Protein AF-A0A2A4UAT9-F1 (afdb_monomer)

Foldseek 3Di:
DADPVLHPPDDDDDPVVSVQVVVLCVVCVVLVVVQVVCVVVVHDRDDRDGDD

Secondary structure (DSSP, 8-state):
-B-TT--BSSS---HHHHHHHHHHHHHSHHHHHHHHHHHHHTPPPPPPPPP-

Structure (mmCIF, N/CA/C/O backbone):
data_AF-A0A2A4UAT9-F1
#
_entry.id   AF-A0A2A4UAT9-F1
#
loop_
_atom_site.group_PDB
_atom_site.id
_atom_site.type_symbol
_atom_site.label_atom_id
_atom_site.label_alt_id
_atom_site.label_comp_id
_atom_site.label_asym_id
_atom_site.label_entity_id
_atom_site.label_seq_id
_atom_site.pdbx_PDB_ins_code
_atom_site.Cartn_x
_atom_site.Cartn_y
_atom_site.Cartn_z
_atom_site.occupancy
_atom_site.B_iso_or_equiv
_atom_site.auth_seq_id
_atom_site.auth_comp_id
_atom_site.auth_asym_id
_atom_site.auth_atom_id
_atom_site.pdbx_PDB_model_num
ATOM 1 N N . MET A 1 1 ? 1.126 -13.143 -2.752 1.00 44.59 1 MET A N 1
ATOM 2 C CA . MET A 1 1 ? 1.200 -12.596 -1.378 1.00 44.59 1 MET A CA 1
ATOM 3 C C . MET A 1 1 ? 2.634 -12.117 -1.201 1.00 44.59 1 MET A C 1
ATOM 5 O O . MET A 1 1 ? 3.522 -12.876 -1.559 1.00 44.59 1 MET A O 1
ATOM 9 N N . THR A 1 2 ? 2.866 -10.863 -0.822 1.00 45.47 2 THR A N 1
ATOM 10 C CA . THR A 1 2 ? 4.203 -10.223 -0.785 1.00 45.47 2 THR A CA 1
ATOM 11 C C . THR A 1 2 ? 4.547 -9.926 0.673 1.00 45.47 2 THR A C 1
ATOM 13 O O . THR A 1 2 ? 3.622 -9.622 1.429 1.00 45.47 2 THR A O 1
ATOM 16 N N . ASP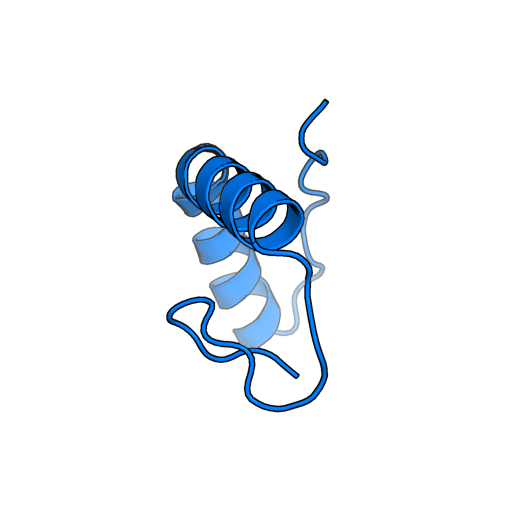 A 1 3 ? 5.809 -10.069 1.088 1.00 67.94 3 ASP A N 1
ATOM 17 C CA . ASP A 1 3 ? 6.194 -9.789 2.477 1.00 67.94 3 ASP A CA 1
ATOM 18 C C . ASP A 1 3 ? 6.321 -8.283 2.749 1.00 67.94 3 ASP A C 1
ATOM 20 O O . ASP A 1 3 ? 6.212 -7.441 1.854 1.00 67.94 3 ASP A O 1
ATOM 24 N N . GLU A 1 4 ? 6.539 -7.949 4.019 1.00 57.25 4 GLU A N 1
ATOM 25 C CA . GLU A 1 4 ? 6.714 -6.588 4.533 1.00 57.25 4 GLU A CA 1
ATOM 26 C C . GLU A 1 4 ? 7.961 -5.854 3.991 1.00 57.25 4 GLU A C 1
ATOM 28 O O . GLU A 1 4 ? 8.118 -4.657 4.231 1.00 57.25 4 GLU A O 1
ATOM 33 N N . TYR A 1 5 ? 8.812 -6.535 3.213 1.00 67.06 5 TYR A N 1
ATOM 34 C CA . TYR A 1 5 ? 9.994 -5.980 2.544 1.00 67.06 5 TYR A CA 1
ATOM 35 C C . TYR A 1 5 ? 9.817 -5.837 1.024 1.00 67.06 5 TYR A C 1
ATOM 37 O O . TYR A 1 5 ? 10.684 -5.284 0.341 1.00 67.06 5 TYR A O 1
ATOM 45 N N . GLY A 1 6 ? 8.667 -6.256 0.488 1.00 60.12 6 GLY A N 1
ATOM 46 C CA . GLY A 1 6 ? 8.380 -6.203 -0.942 1.00 60.12 6 GLY A CA 1
ATOM 47 C C . GLY 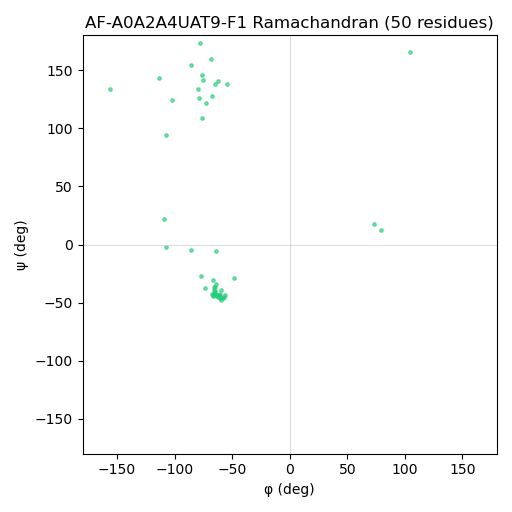A 1 6 ? 9.028 -7.337 -1.735 1.00 60.12 6 GLY A C 1
ATOM 48 O O . GLY A 1 6 ? 9.038 -7.278 -2.969 1.00 60.12 6 GLY A O 1
ATOM 49 N N . ASP A 1 7 ? 9.538 -8.366 -1.056 1.00 62.91 7 ASP A N 1
ATOM 50 C CA . ASP A 1 7 ? 10.015 -9.581 -1.693 1.00 62.91 7 ASP A CA 1
ATOM 51 C C . ASP A 1 7 ? 8.824 -10.485 -2.037 1.00 62.91 7 ASP A C 1
ATOM 53 O O . ASP A 1 7 ? 7.859 -10.680 -1.284 1.00 62.91 7 ASP A O 1
ATOM 57 N N . VAL A 1 8 ? 8.848 -10.991 -3.267 1.00 57.59 8 VAL A N 1
ATOM 58 C CA . VAL A 1 8 ? 7.739 -11.761 -3.825 1.00 57.59 8 VAL A CA 1
ATOM 59 C C . VAL A 1 8 ? 7.763 -13.164 -3.223 1.00 57.59 8 VAL A C 1
ATOM 61 O O . VAL A 1 8 ? 8.628 -13.965 -3.564 1.00 57.59 8 VAL A O 1
ATOM 64 N N . ILE A 1 9 ? 6.801 -13.474 -2.346 1.00 63.12 9 ILE A N 1
ATOM 65 C CA . ILE A 1 9 ? 6.691 -14.796 -1.7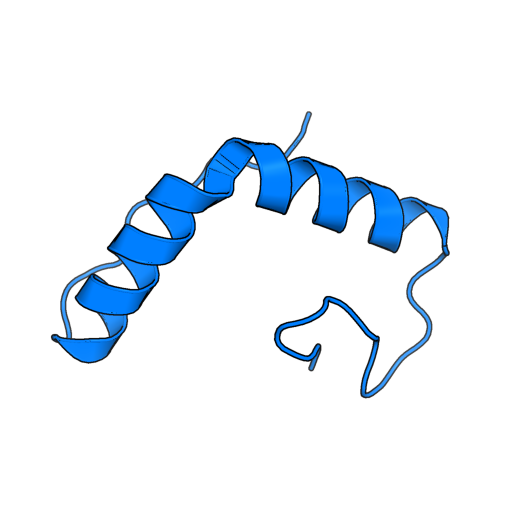00 1.00 63.12 9 ILE A CA 1
ATOM 66 C C . ILE A 1 9 ? 6.092 -15.839 -2.666 1.00 63.12 9 ILE A C 1
ATOM 68 O O . ILE A 1 9 ? 6.401 -17.022 -2.562 1.00 63.12 9 ILE A O 1
ATOM 72 N N . GLU A 1 10 ? 5.271 -15.420 -3.643 1.00 45.25 10 GLU A N 1
ATOM 73 C CA . GLU A 1 10 ? 4.778 -16.284 -4.732 1.00 45.25 10 GLU A CA 1
ATOM 74 C C . GLU A 1 10 ? 4.381 -15.469 -5.983 1.00 45.25 10 GLU A C 1
ATOM 76 O O . GLU A 1 10 ? 3.676 -14.460 -5.870 1.00 45.25 10 GLU A O 1
ATOM 81 N N . GLY A 1 11 ? 4.816 -15.925 -7.169 1.00 57.53 11 GLY A N 1
ATOM 82 C CA . GLY A 1 11 ? 4.621 -15.276 -8.477 1.00 57.53 11 GLY A CA 1
ATOM 83 C C . GLY A 1 11 ? 5.880 -14.583 -9.025 1.00 57.53 11 GLY A C 1
ATOM 84 O O . GLY A 1 11 ? 6.848 -14.367 -8.307 1.00 57.53 11 GLY A O 1
ATOM 85 N N . GLU A 1 12 ? 5.886 -14.223 -10.312 1.00 57.16 12 GLU A N 1
ATOM 86 C CA . GLU A 1 12 ? 6.966 -13.443 -10.938 1.00 57.16 12 GLU A CA 1
ATOM 87 C C . GLU A 1 12 ? 6.466 -12.020 -11.215 1.00 57.16 12 GLU A C 1
ATOM 89 O O . GLU A 1 12 ? 5.841 -11.752 -12.241 1.00 57.16 12 GLU A O 1
ATOM 94 N N . LEU A 1 13 ? 6.718 -11.079 -10.300 1.00 61.94 13 LEU A N 1
ATOM 95 C CA . LEU A 1 13 ? 6.539 -9.661 -10.617 1.00 61.94 13 LEU A CA 1
ATOM 96 C C . LEU A 1 13 ? 7.755 -9.186 -11.424 1.00 61.94 13 LEU A C 1
ATOM 98 O O . LEU A 1 13 ? 8.894 -9.344 -10.971 1.00 61.94 13 LEU A O 1
ATOM 102 N N . PRO A 1 14 ? 7.561 -8.583 -12.612 1.00 71.62 14 PRO A N 1
ATOM 103 C CA . PRO A 1 14 ? 8.667 -8.029 -13.376 1.00 71.62 14 PRO A CA 1
ATOM 104 C C . PRO A 1 14 ? 9.441 -7.045 -12.499 1.00 71.62 14 PRO A C 1
ATOM 106 O O . PRO A 1 14 ? 8.834 -6.214 -11.828 1.00 71.62 14 PRO A O 1
ATOM 109 N N . LYS A 1 15 ? 10.778 -7.065 -12.552 1.00 73.06 15 LYS A N 1
ATOM 110 C CA . LYS A 1 15 ? 11.640 -6.170 -11.747 1.00 73.06 15 LYS A CA 1
ATOM 111 C C . LYS A 1 15 ? 11.228 -4.690 -11.807 1.00 73.06 15 LYS A C 1
ATOM 113 O O . LYS A 1 15 ? 11.447 -3.944 -10.861 1.00 73.06 15 LYS A O 1
ATOM 118 N N . ARG A 1 16 ? 10.616 -4.266 -12.919 1.00 73.31 16 ARG A N 1
ATOM 119 C CA . ARG A 1 16 ? 10.051 -2.919 -13.089 1.00 73.31 16 ARG A CA 1
ATOM 120 C C . ARG A 1 16 ? 8.840 -2.660 -12.189 1.00 73.31 16 ARG A C 1
ATOM 122 O O . ARG A 1 16 ? 8.773 -1.598 -11.591 1.00 73.31 16 ARG A O 1
ATOM 129 N N . ALA A 1 17 ? 7.926 -3.619 -12.065 1.00 78.56 17 ALA A N 1
ATOM 130 C CA . ALA A 1 17 ? 6.752 -3.509 -11.202 1.00 78.56 17 ALA A CA 1
ATOM 131 C C . ALA A 1 17 ? 7.143 -3.454 -9.718 1.00 78.56 17 ALA A C 1
ATOM 133 O O . ALA A 1 17 ? 6.596 -2.642 -8.984 1.00 78.56 17 ALA A O 1
ATOM 134 N N . ILE A 1 18 ? 8.144 -4.240 -9.298 1.00 81.19 18 ILE A N 1
ATOM 135 C CA . ILE A 1 18 ? 8.688 -4.176 -7.928 1.00 81.19 18 ILE A CA 1
ATOM 136 C C . ILE A 1 18 ? 9.200 -2.767 -7.622 1.00 81.19 18 ILE A C 1
ATOM 138 O O . ILE A 1 18 ? 8.861 -2.200 -6.590 1.00 81.19 18 ILE A O 1
ATOM 142 N N . LYS A 1 19 ? 9.963 -2.173 -8.547 1.00 82.12 19 LYS A N 1
ATOM 143 C CA . LYS A 1 19 ? 10.476 -0.812 -8.374 1.00 82.12 19 LYS A CA 1
ATOM 144 C C . LYS A 1 19 ? 9.348 0.220 -8.253 1.00 82.12 19 LYS A C 1
ATOM 146 O O . LYS A 1 19 ? 9.399 1.049 -7.354 1.00 82.12 19 LYS A O 1
ATOM 151 N N . PHE A 1 20 ? 8.307 0.118 -9.082 1.00 84.25 20 PHE A N 1
ATOM 152 C CA . PHE A 1 20 ? 7.134 0.991 -8.975 1.00 84.25 20 PHE A CA 1
ATOM 153 C C . PHE A 1 20 ? 6.422 0.861 -7.625 1.00 84.25 20 PHE A C 1
ATOM 155 O O . PHE A 1 20 ? 6.073 1.870 -7.019 1.00 84.25 20 PHE A O 1
ATOM 162 N N . VAL A 1 21 ? 6.253 -0.363 -7.119 1.00 83.62 21 VAL A N 1
ATOM 163 C CA . VAL A 1 21 ? 5.653 -0.595 -5.797 1.00 83.62 21 VAL A CA 1
ATOM 164 C C . VAL A 1 21 ? 6.538 -0.026 -4.685 1.00 83.62 21 VAL A C 1
ATOM 166 O O . VAL A 1 21 ? 6.026 0.616 -3.776 1.00 83.62 21 VAL A O 1
ATOM 169 N N . GLN A 1 22 ? 7.859 -0.193 -4.765 1.00 85.69 22 GLN A N 1
ATOM 170 C CA . GLN A 1 22 ? 8.789 0.377 -3.784 1.00 85.69 22 GLN A CA 1
ATOM 171 C C . GLN A 1 22 ? 8.758 1.910 -3.771 1.00 85.69 22 GLN A C 1
ATOM 173 O O . GLN A 1 22 ? 8.740 2.513 -2.696 1.00 85.69 22 GLN A O 1
ATOM 178 N N . GLU A 1 23 ? 8.726 2.547 -4.943 1.00 88.50 23 GLU A N 1
ATOM 179 C CA . GLU A 1 23 ? 8.583 4.003 -5.050 1.00 88.50 23 GLU A CA 1
ATOM 180 C C . GLU A 1 23 ? 7.248 4.454 -4.449 1.00 88.50 23 GLU A C 1
ATOM 182 O O . GLU A 1 23 ? 7.222 5.351 -3.609 1.00 88.50 23 GLU A O 1
ATOM 187 N N . TRP A 1 24 ? 6.157 3.761 -4.771 1.00 88.81 24 TRP A N 1
ATOM 188 C CA . TRP A 1 24 ? 4.835 4.042 -4.220 1.00 88.81 24 TRP A CA 1
ATOM 189 C C . TRP A 1 24 ? 4.769 3.932 -2.694 1.00 88.81 24 TRP A C 1
ATOM 191 O O . TRP A 1 24 ? 4.290 4.861 -2.044 1.00 88.81 24 TRP A O 1
ATOM 201 N N . ILE A 1 25 ? 5.305 2.851 -2.117 1.00 88.88 25 ILE A N 1
ATOM 202 C CA . ILE A 1 25 ? 5.393 2.665 -0.660 1.00 88.88 25 ILE A CA 1
ATOM 203 C C . ILE A 1 25 ? 6.218 3.790 -0.033 1.00 88.88 25 ILE A C 1
ATOM 205 O O . ILE A 1 25 ? 5.872 4.287 1.034 1.00 88.88 25 ILE A O 1
ATOM 209 N N . SER A 1 26 ? 7.300 4.211 -0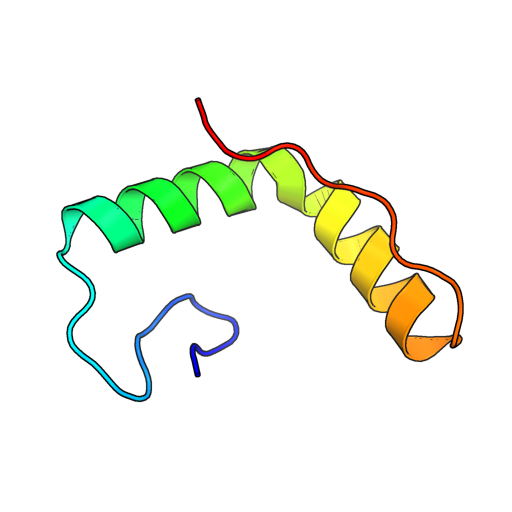.691 1.00 88.06 26 SER A N 1
ATOM 210 C CA . SER A 1 26 ? 8.171 5.271 -0.176 1.00 88.06 26 SER A CA 1
ATOM 211 C C . SER A 1 26 ? 7.453 6.622 -0.114 1.00 88.06 26 SER A C 1
ATOM 213 O O . SER A 1 26 ? 7.667 7.371 0.836 1.00 88.06 26 SER A O 1
ATOM 215 N N . PHE A 1 27 ? 6.587 6.918 -1.088 1.00 89.25 27 PHE A N 1
ATOM 216 C CA . PHE A 1 27 ? 5.772 8.136 -1.097 1.00 89.25 27 PHE A CA 1
ATOM 217 C C . PHE A 1 27 ? 4.615 8.100 -0.091 1.00 89.25 27 PHE A C 1
ATOM 219 O O . PHE A 1 27 ? 4.350 9.117 0.541 1.00 89.25 27 PHE A O 1
ATOM 226 N N . HIS A 1 28 ? 3.972 6.943 0.097 1.00 90.25 28 HIS A N 1
ATOM 227 C CA . HIS A 1 28 ? 2.741 6.814 0.892 1.00 90.25 28 HIS A CA 1
ATOM 228 C C . HIS A 1 28 ? 2.956 6.080 2.224 1.00 90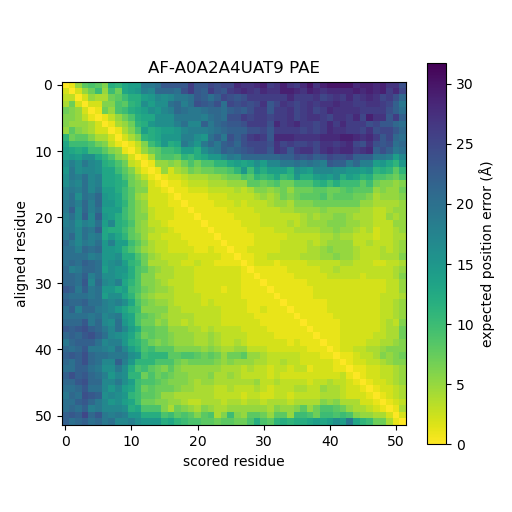.25 28 HIS A C 1
ATOM 230 O O . HIS A 1 28 ? 2.021 5.515 2.790 1.00 90.25 28 HIS A O 1
ATOM 236 N N . LYS A 1 29 ? 4.193 6.044 2.736 1.00 90.19 29 LYS A N 1
ATOM 237 C CA . LYS A 1 2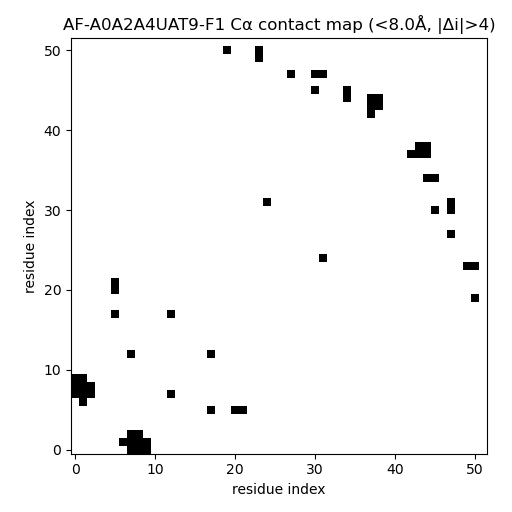9 ? 4.544 5.277 3.943 1.00 90.19 29 LYS A CA 1
ATOM 238 C C . LYS A 1 29 ? 3.694 5.666 5.156 1.00 90.19 29 LYS A C 1
ATOM 240 O O . LYS A 1 29 ? 3.240 4.793 5.886 1.00 90.19 29 LYS A O 1
ATOM 245 N N . ASP A 1 30 ? 3.489 6.964 5.348 1.00 90.88 30 ASP A N 1
ATOM 246 C CA . ASP A 1 30 ? 2.725 7.510 6.474 1.00 90.88 30 ASP A CA 1
ATOM 247 C C . ASP A 1 30 ? 1.240 7.11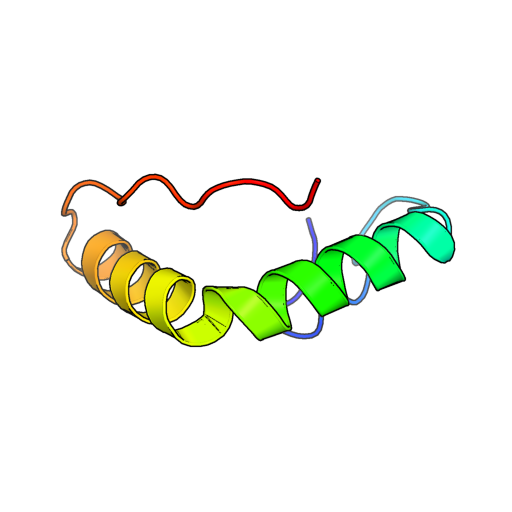2 6.379 1.00 90.88 30 ASP A C 1
ATOM 249 O O . ASP A 1 30 ? 0.649 6.601 7.326 1.00 90.88 30 ASP A O 1
ATOM 253 N N . GLU A 1 31 ? 0.660 7.217 5.181 1.00 91.88 31 GLU A N 1
ATOM 254 C CA . GLU A 1 31 ? -0.726 6.818 4.906 1.00 91.88 31 GLU A CA 1
ATOM 255 C C . GLU A 1 31 ? -0.942 5.309 5.071 1.00 91.88 31 GLU A C 1
ATOM 257 O O . GLU A 1 31 ? -1.985 4.874 5.565 1.00 91.88 31 GLU A O 1
ATOM 262 N N . LEU A 1 32 ? 0.053 4.502 4.689 1.00 92.00 32 LEU A N 1
ATOM 263 C CA . LEU A 1 32 ? 0.051 3.058 4.908 1.00 92.00 32 LEU A CA 1
ATOM 264 C C . LEU A 1 32 ? 0.087 2.711 6.399 1.00 92.00 32 LEU A C 1
ATOM 266 O O . LEU A 1 32 ? -0.620 1.793 6.810 1.00 92.00 32 LEU A O 1
ATOM 270 N N . GLU A 1 33 ? 0.860 3.440 7.205 1.00 93.19 33 GLU A N 1
ATOM 271 C CA . GLU A 1 33 ? 0.927 3.241 8.657 1.00 93.19 33 GLU A CA 1
ATOM 272 C C . GLU A 1 33 ? -0.403 3.604 9.334 1.00 93.19 33 GLU A C 1
ATOM 274 O O . GLU A 1 33 ? -0.930 2.822 10.126 1.00 93.19 33 GLU A O 1
ATOM 279 N N . VAL A 1 34 ? -1.023 4.721 8.944 1.00 93.00 34 VAL A N 1
ATOM 280 C CA . VAL A 1 34 ? -2.372 5.087 9.410 1.00 93.00 34 VAL A CA 1
ATOM 281 C C . VAL A 1 34 ? -3.392 4.013 9.030 1.00 93.00 34 VAL A C 1
ATOM 283 O O . VAL A 1 34 ? -4.191 3.581 9.862 1.00 93.00 34 VAL A O 1
ATOM 286 N N . ASN A 1 35 ? -3.352 3.529 7.788 1.00 93.62 35 ASN A N 1
ATOM 287 C CA . ASN A 1 35 ? -4.230 2.447 7.354 1.00 93.62 35 ASN A CA 1
ATOM 288 C C . ASN A 1 35 ? -3.971 1.141 8.108 1.00 93.62 35 ASN A C 1
ATOM 290 O O . ASN A 1 35 ? -4.915 0.397 8.364 1.00 93.62 35 ASN A O 1
ATOM 294 N N . TRP A 1 36 ? -2.725 0.862 8.485 1.00 92.69 36 TRP A N 1
ATOM 295 C CA . TRP A 1 36 ? -2.380 -0.298 9.296 1.00 92.69 36 TRP A CA 1
ATOM 296 C C . TRP A 1 36 ? -3.002 -0.223 10.695 1.00 92.69 36 TRP A C 1
ATOM 298 O O . TRP A 1 36 ? -3.600 -1.196 11.161 1.00 92.69 36 TRP A O 1
ATOM 308 N N . GLU A 1 37 ? -2.934 0.938 11.346 1.00 94.81 37 GLU A N 1
ATOM 309 C CA . GLU A 1 37 ? -3.580 1.154 12.644 1.00 94.81 37 GLU A CA 1
ATOM 310 C C . GLU A 1 37 ? -5.111 1.091 12.548 1.00 94.81 37 GLU A C 1
ATOM 312 O O . GLU A 1 37 ? -5.753 0.438 13.380 1.00 94.81 37 GLU A O 1
ATOM 317 N N . ASN A 1 38 ? -5.699 1.676 11.499 1.00 92.44 38 ASN A N 1
ATOM 318 C CA . ASN A 1 38 ? -7.138 1.588 11.241 1.00 92.44 38 ASN A CA 1
ATOM 319 C C . ASN A 1 38 ? -7.570 0.131 11.034 1.00 92.44 38 ASN A C 1
ATOM 321 O O . ASN A 1 38 ? -8.522 -0.326 11.666 1.00 92.44 38 ASN A O 1
ATOM 325 N N . ALA A 1 39 ? -6.824 -0.637 10.229 1.00 91.75 39 ALA A N 1
ATOM 326 C CA . ALA A 1 39 ? -7.079 -2.059 10.009 1.00 91.75 39 ALA A CA 1
ATOM 327 C C . ALA A 1 39 ? -7.079 -2.847 11.326 1.00 91.75 39 ALA A C 1
ATOM 329 O O . ALA A 1 39 ? -7.974 -3.660 11.563 1.00 91.75 39 ALA A O 1
ATOM 330 N N . ARG A 1 40 ? -6.095 -2.591 12.201 1.00 93.88 40 ARG A N 1
ATOM 331 C CA . ARG A 1 40 ? -6.000 -3.242 13.518 1.00 93.88 40 ARG A CA 1
ATOM 332 C C . ARG A 1 40 ? -7.135 -2.854 14.459 1.00 93.88 40 ARG A C 1
ATOM 334 O O . ARG A 1 40 ? -7.540 -3.674 15.280 1.00 93.88 40 ARG A O 1
ATOM 341 N N . SER A 1 41 ? -7.650 -1.641 14.323 1.00 94.19 41 SER A N 1
ATOM 342 C CA . SER A 1 41 ? -8.758 -1.121 15.129 1.00 94.19 41 SER A CA 1
ATOM 343 C C . SER A 1 41 ? -10.137 -1.496 14.566 1.00 94.19 41 SER A C 1
ATOM 345 O O . SER A 1 41 ? -11.152 -1.238 15.210 1.00 94.19 41 SER A O 1
ATOM 347 N N . GLY A 1 42 ? -10.191 -2.143 13.393 1.00 92.88 42 GLY A N 1
ATOM 348 C CA . GLY A 1 42 ? -11.437 -2.467 12.691 1.00 92.88 42 GLY A CA 1
ATOM 349 C C . GLY A 1 42 ? -12.104 -1.250 12.044 1.00 92.88 42 GLY A C 1
ATOM 350 O O . GLY A 1 42 ? -13.292 -1.293 11.723 1.00 92.88 42 GLY A O 1
ATOM 351 N N . GLU A 1 43 ? -11.352 -0.166 11.870 1.00 93.50 43 GLU A N 1
ATOM 352 C CA . GLU A 1 43 ? -11.794 1.066 11.233 1.00 93.50 43 GLU A CA 1
AT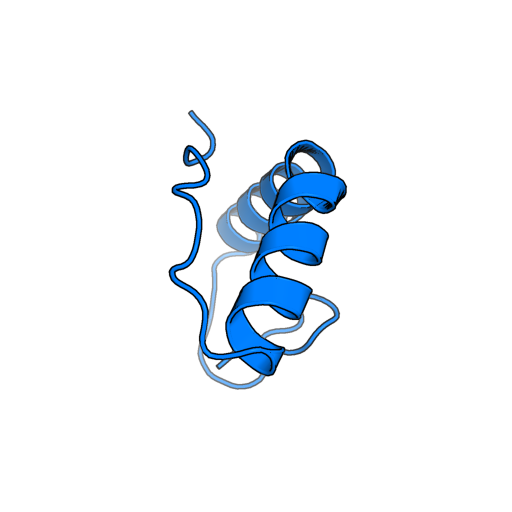OM 353 C C . GLU A 1 43 ? -11.623 1.001 9.707 1.00 93.50 43 GLU A C 1
ATOM 355 O O . GLU A 1 43 ? -10.788 0.249 9.190 1.00 93.50 43 GLU A O 1
ATOM 360 N N . PRO A 1 44 ? -12.425 1.770 8.948 1.00 90.00 44 PRO A N 1
ATOM 361 C CA . PRO A 1 44 ? -12.303 1.817 7.499 1.00 90.00 44 PRO A CA 1
ATOM 362 C C . PRO A 1 44 ? -10.932 2.350 7.062 1.00 90.00 44 PRO A C 1
ATOM 364 O O . PRO A 1 44 ? -10.391 3.303 7.625 1.00 90.00 44 PRO A O 1
ATOM 367 N N . LEU A 1 45 ? -10.385 1.738 6.011 1.00 91.62 45 LEU A N 1
ATOM 368 C CA . LEU A 1 45 ? -9.131 2.167 5.397 1.00 91.62 45 LEU A CA 1
ATOM 369 C C . LEU A 1 45 ? -9.348 3.430 4.563 1.00 9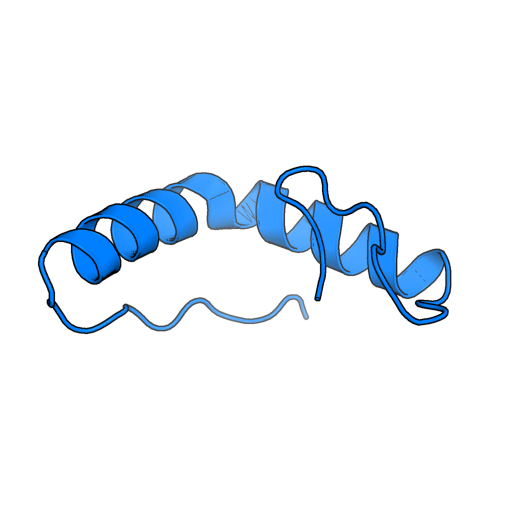1.62 45 LEU A C 1
ATOM 371 O O . LEU A 1 45 ? -10.348 3.558 3.852 1.00 91.62 45 LEU A O 1
ATOM 375 N N . ASN A 1 46 ? -8.376 4.332 4.603 1.00 90.31 46 ASN A N 1
ATOM 376 C CA . ASN A 1 46 ? -8.324 5.492 3.730 1.00 90.31 46 ASN A CA 1
ATOM 377 C C . ASN A 1 46 ? -7.864 5.078 2.330 1.00 90.31 46 ASN A C 1
ATOM 379 O O . ASN A 1 46 ? -7.036 4.180 2.158 1.00 90.31 46 ASN A O 1
ATOM 383 N N . HIS A 1 47 ? -8.393 5.750 1.312 1.00 89.56 47 HIS A N 1
ATOM 384 C CA . HIS A 1 47 ? -7.942 5.545 -0.056 1.00 89.56 47 HIS A CA 1
ATOM 385 C C . HIS A 1 47 ? -6.555 6.166 -0.251 1.00 89.56 47 HIS A C 1
ATOM 387 O O . HIS A 1 47 ? -6.404 7.375 -0.093 1.00 89.56 47 HIS A O 1
ATOM 393 N N . ILE A 1 48 ? -5.582 5.351 -0.661 1.00 88.88 48 ILE A N 1
ATOM 394 C CA . ILE A 1 48 ? -4.233 5.798 -1.023 1.00 88.88 48 ILE A CA 1
ATOM 395 C C . ILE A 1 48 ? -4.148 5.827 -2.550 1.00 88.88 48 ILE A C 1
ATOM 397 O O . ILE A 1 48 ? -4.456 4.831 -3.209 1.00 88.88 48 ILE A O 1
ATOM 401 N N . ALA A 1 49 ? -3.780 6.975 -3.121 1.00 85.94 49 ALA A N 1
ATOM 402 C CA . ALA A 1 49 ? -3.710 7.143 -4.570 1.00 85.94 49 ALA A CA 1
ATOM 403 C C . ALA A 1 49 ? -2.620 6.238 -5.177 1.00 85.94 49 ALA A C 1
ATOM 405 O O . ALA A 1 49 ? -1.543 6.137 -4.599 1.00 85.94 49 ALA A O 1
ATOM 406 N N . PRO A 1 50 ? -2.857 5.570 -6.321 1.00 81.44 50 PRO A N 1
ATOM 407 C CA . PRO A 1 50 ? -1.823 4.788 -6.998 1.00 81.44 50 PRO A CA 1
ATOM 408 C C . PRO A 1 50 ? -0.720 5.693 -7.575 1.00 81.44 50 PRO A C 1
ATOM 410 O O . PRO A 1 50 ? -0.940 6.880 -7.800 1.00 81.44 50 PRO A O 1
ATOM 413 N N . LEU A 1 51 ? 0.464 5.124 -7.833 1.00 73.94 51 LEU A N 1
ATOM 414 C CA . LEU A 1 51 ? 1.542 5.828 -8.539 1.00 73.94 51 LEU A CA 1
ATOM 415 C C . LEU A 1 51 ? 1.122 6.066 -10.004 1.00 73.94 51 LEU A C 1
ATOM 417 O O . LEU A 1 51 ? 0.708 5.107 -10.660 1.00 73.94 51 LEU A O 1
ATOM 421 N N . GLU A 1 52 ? 1.211 7.310 -10.488 1.00 69.06 52 GLU A N 1
ATOM 422 C CA . GLU A 1 52 ? 0.994 7.668 -11.907 1.00 69.06 52 GLU A CA 1
ATOM 423 C C . GLU A 1 52 ? 2.141 7.222 -12.828 1.00 69.06 52 GLU A C 1
ATOM 425 O O . GLU A 1 52 ? 3.317 7.239 -12.389 1.00 69.06 52 GLU A O 1
#

Sequence (52 aa):
MTDEYGDVIEGELPKRAIKFVQEWISFHKDELEVNWENARSGEPLNHIAPLE

Solvent-accessible surface area (backbone atoms only — not comparable to full-atom values): 3349 Å² total; per-residue (Å²): 100,64,50,100,83,69,50,70,72,56,75,86,74,54,72,67,56,51,50,54,51,53,52,40,47,67,76,41,46,68,62,51,51,53,33,50,54,25,54,76,71,73,43,81,66,74,89,75,84,78,81,131

pLDDT: mean 79.75, std 14.67, range [44.59, 94.81]

Mean predicted aligned error: 9.87 Å

Radius of gyration: 12.36 Å; Cα contacts (8 Å, |Δi|>4): 29; chains: 1; bounding box: 24×24×28 Å